Protein AF-R0ESP0-F1 (afdb_monomer_lite)

Radius of gyration: 15.51 Å; chains: 1; bounding box: 35×21×38 Å

Secondary structure (DSSP, 8-state):
-PPPHHHHHHHHHHT-----HHHHHHHHHHHSSS----HHHHHHHHHHHHHHHHHHHHHHHT-GGG--

Foldseek 3Di:
DDDDPVVVVVLVVQLPDDDPPVLVVQVVCVVVHPGDGDPVSVCSVCVSVVVSVVSVVVVCVVPVVVVD

pLDDT: mean 83.08, std 9.87, range [53.03, 96.56]

InterPro domains:
  IPR008502 Prolamin-like domain [PF05617] (14-62)

Structure (mmCIF, N/CA/C/O backbone):
data_AF-R0ESP0-F1
#
_entry.id   AF-R0ESP0-F1
#
loop_
_atom_site.group_PDB
_atom_site.id
_atom_site.type_symbol
_atom_site.label_atom_id
_atom_site.label_alt_id
_atom_site.label_comp_id
_atom_site.label_asym_id
_atom_site.label_entity_id
_atom_site.label_seq_id
_atom_site.pdbx_PDB_ins_code
_atom_site.Cartn_x
_atom_site.Cartn_y
_atom_site.Cartn_z
_atom_site.occupancy
_atom_site.B_iso_or_equiv
_atom_site.auth_seq_id
_atom_site.auth_comp_id
_atom_site.auth_asym_id
_atom_site.auth_atom_id
_atom_site.pdbx_PDB_model_num
ATOM 1 N N . TYR A 1 1 ? 21.514 -5.195 -20.815 1.00 53.03 1 TYR A N 1
ATOM 2 C CA . TYR A 1 1 ? 21.064 -3.801 -20.650 1.00 53.03 1 TYR A CA 1
ATOM 3 C C . TYR A 1 1 ? 20.892 -3.605 -19.156 1.00 53.03 1 TYR A C 1
ATOM 5 O O . TYR A 1 1 ? 20.083 -4.316 -18.578 1.00 53.03 1 TYR A O 1
ATOM 13 N N . SER A 1 2 ? 21.732 -2.797 -18.510 1.00 60.78 2 SER A N 1
ATOM 14 C CA . SER A 1 2 ? 21.566 -2.480 -17.088 1.00 60.78 2 SER A CA 1
ATOM 15 C C . SER A 1 2 ? 20.417 -1.490 -16.958 1.00 60.78 2 SER A C 1
ATOM 17 O O . SER A 1 2 ? 20.385 -0.495 -17.682 1.00 60.78 2 SER A O 1
ATOM 19 N N . VAL A 1 3 ? 19.461 -1.791 -16.088 1.00 63.91 3 VAL A N 1
ATOM 20 C CA . VAL A 1 3 ? 18.425 -0.830 -15.720 1.00 63.91 3 VAL A CA 1
ATOM 21 C C . VAL A 1 3 ? 19.073 0.309 -14.948 1.00 63.91 3 VAL A C 1
ATOM 23 O O . VAL A 1 3 ? 19.949 0.068 -14.122 1.00 63.91 3 VAL A O 1
ATOM 26 N N . ASP A 1 4 ? 18.681 1.542 -15.261 1.00 75.44 4 ASP A N 1
ATOM 27 C CA . ASP A 1 4 ? 19.145 2.705 -14.517 1.00 75.44 4 ASP A CA 1
ATOM 28 C C . ASP A 1 4 ? 18.522 2.687 -13.116 1.00 75.44 4 ASP A C 1
ATOM 30 O O . ASP A 1 4 ? 17.300 2.637 -12.956 1.00 75.44 4 ASP A O 1
ATOM 34 N N . ASP A 1 5 ? 19.367 2.726 -12.089 1.00 70.12 5 ASP A N 1
ATOM 35 C CA . ASP A 1 5 ? 18.923 2.652 -10.696 1.00 70.12 5 ASP A CA 1
ATOM 36 C C . ASP A 1 5 ? 17.979 3.808 -10.324 1.00 70.12 5 ASP A C 1
ATOM 38 O O . ASP A 1 5 ? 17.118 3.644 -9.455 1.00 70.12 5 ASP A O 1
ATOM 42 N N . ASN A 1 6 ? 18.074 4.965 -10.994 1.00 76.31 6 ASN A N 1
ATOM 43 C CA . ASN A 1 6 ? 17.162 6.085 -10.752 1.00 76.31 6 ASN A CA 1
ATOM 44 C C . ASN A 1 6 ? 15.784 5.839 -11.377 1.00 76.31 6 ASN A C 1
ATOM 46 O O . ASN A 1 6 ? 14.776 6.250 -10.804 1.00 76.31 6 ASN A O 1
ATOM 50 N N . GLU A 1 7 ? 15.716 5.139 -12.508 1.00 74.38 7 GLU A N 1
ATOM 51 C CA . GLU A 1 7 ? 14.460 4.718 -13.135 1.00 74.38 7 GLU A CA 1
ATOM 52 C C . GLU A 1 7 ? 13.714 3.689 -12.269 1.00 74.38 7 GLU A C 1
ATOM 54 O O . GLU A 1 7 ? 12.503 3.809 -12.042 1.00 74.38 7 GLU A O 1
ATOM 59 N N . ALA A 1 8 ? 14.437 2.704 -11.727 1.00 72.31 8 ALA A N 1
ATOM 60 C CA . ALA A 1 8 ? 13.877 1.757 -10.766 1.00 72.31 8 ALA A CA 1
ATOM 61 C C . ALA A 1 8 ? 13.406 2.487 -9.498 1.00 72.31 8 ALA A C 1
ATOM 63 O O . ALA A 1 8 ? 12.257 2.337 -9.084 1.00 72.31 8 ALA A O 1
ATOM 64 N N . LYS A 1 9 ? 14.251 3.355 -8.930 1.00 74.25 9 LYS A N 1
ATOM 65 C CA . LYS A 1 9 ? 13.923 4.161 -7.748 1.00 74.25 9 LYS A CA 1
ATOM 66 C C . LYS A 1 9 ? 12.690 5.041 -7.942 1.00 74.25 9 LYS A C 1
ATOM 68 O O . LYS A 1 9 ? 11.815 5.026 -7.088 1.00 74.25 9 LYS A O 1
ATOM 73 N N . SER A 1 10 ? 12.567 5.742 -9.067 1.00 76.19 10 SER A N 1
ATOM 74 C CA . SER A 1 10 ? 11.382 6.555 -9.369 1.00 76.19 10 SER A CA 1
ATOM 75 C C . SER A 1 10 ? 10.101 5.716 -9.428 1.00 76.19 10 SER A C 1
ATOM 77 O O . SER A 1 10 ? 9.030 6.184 -9.033 1.00 76.19 10 SER A O 1
ATOM 79 N N . SER A 1 11 ? 10.197 4.477 -9.916 1.00 70.19 11 SER A N 1
ATOM 80 C CA . SER A 1 11 ? 9.065 3.545 -9.953 1.00 70.19 11 SER A CA 1
ATOM 81 C C . SER A 1 11 ? 8.673 3.100 -8.537 1.00 70.19 11 SER A C 1
ATOM 83 O O . SER A 1 11 ? 7.486 3.054 -8.213 1.00 70.19 11 SER A O 1
ATOM 85 N N . TRP A 1 12 ? 9.656 2.866 -7.661 1.00 74.19 12 TRP A N 1
ATOM 86 C CA . TRP A 1 12 ? 9.438 2.545 -6.246 1.00 74.19 12 TRP A CA 1
ATOM 87 C C . TRP A 1 12 ? 8.890 3.713 -5.431 1.00 74.19 12 TRP A C 1
ATOM 89 O O . TRP A 1 12 ? 7.974 3.514 -4.641 1.00 74.19 12 TRP A O 1
ATOM 99 N N . ASP A 1 13 ? 9.397 4.925 -5.652 1.00 79.38 13 ASP A N 1
ATOM 100 C CA . ASP A 1 13 ? 8.936 6.140 -4.974 1.00 79.38 13 ASP A CA 1
ATOM 101 C C . ASP A 1 13 ? 7.467 6.437 -5.316 1.00 79.38 13 ASP A C 1
ATOM 103 O O . ASP A 1 13 ? 6.701 6.871 -4.458 1.00 79.38 13 ASP A O 1
ATOM 107 N N . THR A 1 14 ? 7.043 6.126 -6.546 1.00 71.62 14 THR A N 1
ATOM 108 C CA . THR A 1 14 ? 5.628 6.200 -6.953 1.00 71.62 14 THR A CA 1
ATOM 109 C C . THR A 1 14 ? 4.776 5.138 -6.253 1.00 71.62 14 THR A C 1
ATOM 111 O O . THR A 1 14 ? 3.606 5.374 -5.970 1.00 71.62 14 THR A O 1
ATOM 114 N N . CYS A 1 15 ? 5.366 3.983 -5.933 1.00 76.00 15 CYS A N 1
ATOM 115 C CA . CYS A 1 15 ? 4.712 2.924 -5.166 1.00 76.00 15 CYS A CA 1
ATOM 116 C C . CYS A 1 15 ? 4.777 3.147 -3.645 1.00 76.00 15 CYS A C 1
ATOM 118 O O . CYS A 1 15 ? 4.259 2.341 -2.869 1.00 76.00 15 CYS A O 1
ATOM 120 N N . LEU A 1 16 ? 5.429 4.221 -3.194 1.00 72.56 16 LEU A N 1
ATOM 121 C CA . LEU A 1 16 ? 5.556 4.573 -1.787 1.00 72.56 16 LEU A CA 1
ATOM 122 C C . LEU A 1 16 ? 4.261 5.256 -1.334 1.00 72.56 16 LEU A C 1
ATOM 124 O O . LEU A 1 16 ? 4.137 6.475 -1.225 1.00 72.56 16 LEU A O 1
ATOM 128 N N . VAL A 1 17 ? 3.259 4.413 -1.120 1.00 69.69 17 VAL A N 1
ATOM 129 C CA . VAL A 1 17 ? 1.893 4.795 -0.777 1.00 69.69 17 VAL A CA 1
ATOM 130 C C . VAL A 1 17 ? 1.823 5.379 0.630 1.00 69.69 17 VAL A C 1
ATOM 132 O O . VAL A 1 17 ? 2.413 4.857 1.578 1.00 69.69 17 VAL A O 1
ATOM 135 N N . LYS A 1 18 ? 0.991 6.413 0.794 1.00 73.12 18 LYS A N 1
ATOM 136 C CA . LYS A 1 18 ? 0.581 6.929 2.104 1.00 73.12 18 LYS A CA 1
ATOM 137 C C . LYS A 1 18 ? -0.895 6.620 2.362 1.00 73.12 18 LYS A C 1
ATOM 139 O O . LYS A 1 18 ? -1.760 7.433 2.054 1.00 73.12 18 LYS A O 1
ATOM 144 N N . ILE A 1 19 ? -1.180 5.467 2.969 1.00 84.44 19 ILE A N 1
ATOM 145 C CA . ILE A 1 19 ? -2.482 5.216 3.607 1.00 84.44 19 ILE A CA 1
ATOM 146 C C . ILE A 1 19 ? -2.662 6.159 4.802 1.00 84.44 19 ILE A C 1
ATOM 148 O O . ILE A 1 19 ? -1.685 6.684 5.348 1.00 84.44 19 ILE A O 1
ATOM 152 N N . SER A 1 20 ? -3.906 6.387 5.233 1.00 85.25 20 SER A N 1
ATOM 153 C CA . SER A 1 20 ? -4.144 7.263 6.384 1.00 85.25 20 SER A CA 1
ATOM 154 C C . SER A 1 20 ? -3.380 6.765 7.625 1.00 85.25 20 SER A C 1
ATOM 156 O O . SER A 1 20 ? -3.292 5.552 7.840 1.00 85.25 20 SER A O 1
ATOM 158 N N . PRO A 1 21 ? -2.862 7.661 8.491 1.00 87.94 21 PRO A N 1
ATOM 159 C CA . PRO A 1 21 ? -2.157 7.251 9.707 1.00 87.94 21 PRO A CA 1
ATOM 160 C C . PRO A 1 21 ? -2.976 6.297 10.583 1.00 87.94 21 PRO A C 1
ATOM 162 O O . PRO A 1 21 ? -2.431 5.374 11.178 1.00 87.94 21 PRO A O 1
ATOM 165 N N . LYS A 1 22 ? -4.302 6.481 10.615 1.00 89.44 22 LYS A N 1
ATOM 166 C CA . LYS A 1 22 ? -5.217 5.567 11.298 1.00 89.44 22 LYS A CA 1
ATOM 167 C C . LYS A 1 22 ? -5.202 4.171 10.672 1.00 89.44 22 LYS A C 1
ATOM 169 O O . LYS A 1 22 ? -5.024 3.204 11.400 1.00 89.44 22 LYS A O 1
ATOM 174 N N . CYS A 1 23 ? -5.347 4.065 9.353 1.00 91.19 23 CYS A N 1
ATOM 175 C CA . CYS A 1 23 ? -5.319 2.772 8.672 1.00 91.19 23 CYS A CA 1
ATOM 176 C C . CYS A 1 23 ? -3.959 2.070 8.841 1.00 91.19 23 CYS A C 1
ATOM 178 O O . CYS A 1 23 ? -3.915 0.867 9.075 1.00 91.19 23 CYS A O 1
ATOM 180 N N . ALA A 1 24 ? -2.850 2.820 8.844 1.00 90.00 24 ALA A N 1
ATOM 181 C CA . ALA A 1 24 ? -1.527 2.267 9.140 1.00 90.00 24 ALA A CA 1
ATOM 182 C C . ALA A 1 24 ? -1.446 1.648 10.547 1.00 90.00 24 ALA A C 1
ATOM 184 O O . ALA A 1 24 ? -0.939 0.538 10.706 1.00 90.00 24 ALA A O 1
ATOM 185 N N . LEU A 1 25 ? -1.973 2.334 11.565 1.00 92.50 25 LEU A N 1
ATOM 186 C CA . LEU A 1 25 ? -2.030 1.806 12.931 1.00 92.50 25 LEU A CA 1
ATOM 187 C C . LEU A 1 25 ? -2.963 0.594 13.044 1.00 92.50 25 LEU A C 1
ATOM 189 O O . LEU A 1 25 ? -2.614 -0.375 13.716 1.00 92.50 25 LEU A O 1
ATOM 193 N N . ASP A 1 26 ? -4.112 0.627 12.365 1.00 93.19 26 ASP A N 1
ATOM 194 C CA . ASP A 1 26 ? -5.065 -0.485 12.342 1.00 93.19 26 ASP A CA 1
ATOM 195 C C . ASP A 1 26 ? -4.407 -1.738 11.721 1.00 93.19 26 ASP A C 1
ATOM 197 O O . ASP A 1 26 ? -4.517 -2.828 12.279 1.00 93.19 26 ASP A O 1
ATOM 201 N N . ILE A 1 27 ? -3.626 -1.592 10.642 1.00 91.88 27 ILE A N 1
ATOM 202 C CA . ILE A 1 27 ? -2.855 -2.695 10.038 1.00 91.88 27 ILE A CA 1
ATOM 203 C C . ILE A 1 27 ? -1.822 -3.259 11.016 1.00 91.88 27 ILE A C 1
ATOM 205 O O . ILE A 1 27 ? -1.739 -4.475 11.171 1.00 91.88 27 ILE A O 1
ATOM 209 N N . ILE A 1 28 ? -1.053 -2.404 11.701 1.00 93.12 28 ILE A N 1
ATOM 210 C CA . ILE A 1 28 ? -0.080 -2.850 12.712 1.00 93.12 28 ILE A CA 1
ATOM 211 C C . ILE A 1 28 ? -0.794 -3.658 13.806 1.00 93.12 28 ILE A C 1
ATOM 213 O O . ILE A 1 28 ? -0.318 -4.723 14.195 1.00 93.12 28 ILE A O 1
ATOM 217 N N . ALA A 1 29 ? -1.957 -3.197 14.267 1.00 94.94 29 ALA A N 1
ATOM 218 C CA . ALA A 1 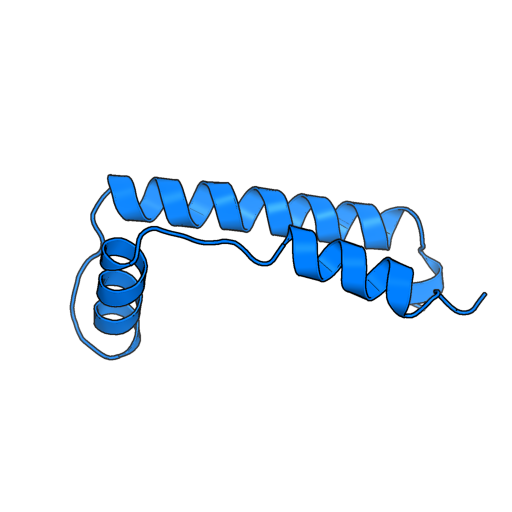29 ? -2.742 -3.894 15.280 1.00 94.94 29 ALA A CA 1
ATOM 219 C C . ALA A 1 29 ? -3.280 -5.256 14.800 1.00 94.94 29 ALA A C 1
ATOM 221 O O . ALA A 1 29 ? -3.379 -6.182 15.605 1.00 94.94 29 ALA A O 1
ATOM 222 N N . VAL A 1 30 ? -3.614 -5.400 13.511 1.00 94.69 30 VAL A N 1
ATOM 223 C CA . VAL A 1 30 ? -4.010 -6.694 12.925 1.00 94.69 30 VAL A CA 1
ATOM 224 C C . VAL A 1 30 ? -2.812 -7.630 12.776 1.00 94.69 30 VAL A C 1
ATOM 226 O O . VAL A 1 30 ? -2.908 -8.793 13.146 1.00 94.69 30 VAL A O 1
ATOM 229 N N . VAL A 1 31 ? -1.678 -7.141 12.268 1.00 94.62 31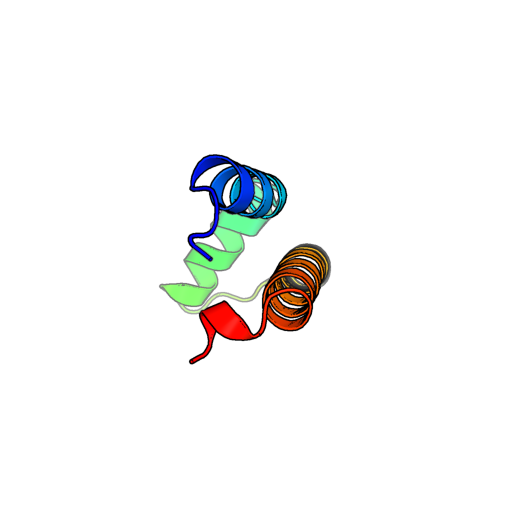 VAL A N 1
ATOM 230 C CA . VAL A 1 31 ? -0.486 -7.969 12.010 1.00 94.62 31 VAL A CA 1
ATOM 231 C C . VAL A 1 31 ? 0.155 -8.470 13.304 1.00 94.62 31 VAL A C 1
ATOM 233 O O . VAL A 1 31 ? 0.572 -9.624 13.379 1.00 94.62 31 VAL A O 1
ATOM 236 N N . PHE A 1 32 ? 0.248 -7.612 14.321 1.00 96.56 32 PHE A N 1
ATOM 237 C CA . PHE A 1 32 ? 0.935 -7.916 15.583 1.00 96.56 32 PHE A CA 1
ATOM 238 C C . PHE A 1 32 ? -0.018 -8.209 16.747 1.00 96.56 32 PHE A C 1
ATOM 240 O O . PHE A 1 32 ? 0.423 -8.354 17.887 1.00 96.56 32 PHE A O 1
ATOM 247 N N . GLY A 1 33 ? -1.320 -8.282 16.483 1.00 92.94 33 GLY A N 1
ATOM 248 C CA . GLY A 1 33 ? -2.343 -8.480 17.499 1.00 92.94 33 GLY A CA 1
ATOM 249 C C . GLY A 1 33 ? -3.490 -9.343 16.993 1.00 92.94 33 GLY A C 1
ATOM 250 O O . GLY A 1 33 ? -3.325 -10.187 16.122 1.00 92.94 33 GLY A O 1
ATOM 251 N N . ASN A 1 34 ? -4.667 -9.144 17.580 1.00 93.50 34 ASN A N 1
ATOM 252 C CA . ASN A 1 34 ? -5.899 -9.833 17.197 1.00 93.50 34 ASN A CA 1
ATOM 253 C C . ASN A 1 34 ? -7.008 -8.807 16.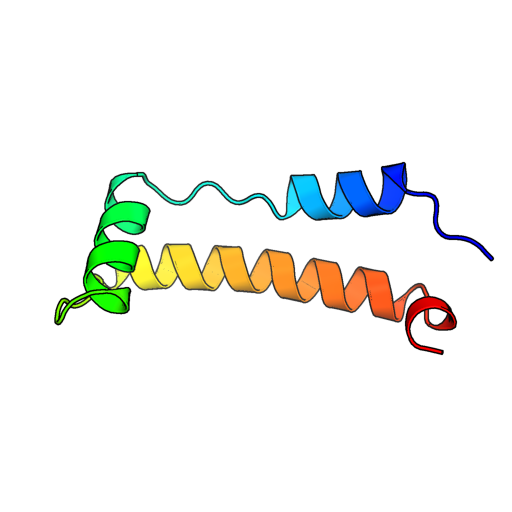930 1.00 93.50 34 ASN A C 1
ATOM 255 O O . ASN A 1 34 ? -8.090 -8.860 17.515 1.00 93.50 34 ASN A O 1
ATOM 259 N N . ALA A 1 35 ? -6.674 -7.792 16.135 1.00 94.75 35 ALA A N 1
ATOM 260 C CA . ALA A 1 35 ? -7.603 -6.753 15.717 1.00 94.75 35 ALA A CA 1
ATOM 261 C C . ALA A 1 35 ? -8.210 -7.075 14.341 1.00 94.75 35 ALA A C 1
ATOM 263 O O . ALA A 1 35 ? -7.806 -8.015 13.658 1.00 94.75 35 ALA A O 1
ATOM 264 N N . THR A 1 36 ? -9.155 -6.243 13.912 1.00 94.06 36 THR A N 1
ATOM 265 C CA . THR A 1 36 ? -9.748 -6.270 12.569 1.00 94.06 36 THR A CA 1
ATOM 266 C C . THR A 1 36 ? -9.600 -4.902 11.915 1.00 94.06 36 THR A C 1
ATOM 268 O O . THR A 1 36 ? -9.715 -3.885 12.601 1.00 94.06 36 THR A O 1
ATOM 271 N N . ILE A 1 37 ? -9.407 -4.857 10.597 1.00 93.94 37 ILE A N 1
ATOM 272 C CA . ILE A 1 37 ? -9.440 -3.596 9.844 1.00 93.94 37 ILE A CA 1
ATOM 273 C C . ILE A 1 37 ? -10.877 -3.243 9.459 1.00 93.94 37 ILE A C 1
ATOM 275 O O . ILE A 1 37 ? -11.715 -4.126 9.283 1.00 93.94 37 ILE A O 1
ATOM 279 N N . THR A 1 38 ? -11.167 -1.952 9.312 1.00 94.44 38 THR A N 1
ATOM 280 C CA . THR A 1 38 ? -12.450 -1.508 8.754 1.00 94.44 38 THR A CA 1
ATOM 281 C C . THR A 1 38 ? -12.486 -1.739 7.244 1.00 94.44 38 THR A C 1
ATOM 283 O O . THR A 1 38 ? -11.447 -1.671 6.587 1.00 94.44 38 THR A O 1
ATOM 286 N N . ASP A 1 39 ? -13.680 -1.911 6.672 1.00 94.44 39 ASP A N 1
ATOM 287 C CA . ASP A 1 39 ? -13.869 -1.996 5.215 1.00 94.44 39 ASP A CA 1
ATOM 288 C C . ASP A 1 39 ? -13.231 -0.817 4.471 1.00 94.44 39 ASP A C 1
ATOM 290 O O . ASP A 1 39 ? -12.611 -1.008 3.430 1.00 94.44 39 ASP A O 1
ATOM 294 N N . SER A 1 40 ? -13.311 0.395 5.030 1.00 91.44 40 SER A N 1
ATOM 295 C CA . SER A 1 40 ? -12.680 1.578 4.437 1.00 91.44 40 SER A CA 1
ATOM 296 C C . SER A 1 40 ? -11.153 1.461 4.389 1.00 91.44 40 SER A C 1
ATOM 298 O O . SER A 1 40 ? -10.553 1.718 3.356 1.00 91.44 40 SER A O 1
ATOM 300 N N . CYS A 1 41 ? -10.519 1.022 5.483 1.00 92.38 41 CYS A N 1
ATOM 301 C CA . CYS A 1 41 ? -9.072 0.820 5.524 1.00 92.38 41 CYS A CA 1
ATOM 302 C C . CYS A 1 41 ? -8.648 -0.347 4.624 1.00 92.38 41 CYS A C 1
ATOM 304 O O . CYS A 1 41 ? -7.611 -0.274 3.974 1.00 92.38 41 CYS A O 1
ATOM 306 N N . CYS A 1 42 ? -9.468 -1.397 4.533 1.00 92.12 42 CYS A N 1
ATOM 307 C CA . CYS A 1 42 ? -9.257 -2.493 3.595 1.00 92.12 42 CYS A CA 1
ATOM 308 C C . CYS A 1 42 ? -9.282 -1.999 2.147 1.00 92.12 42 CYS A C 1
ATOM 310 O O . CYS A 1 42 ? -8.375 -2.309 1.383 1.00 92.12 42 CYS A O 1
ATOM 312 N N . HIS A 1 43 ? -10.284 -1.197 1.783 1.00 90.56 43 HIS A N 1
ATOM 313 C CA . HIS A 1 43 ? -10.392 -0.617 0.450 1.00 90.56 43 HIS A CA 1
ATOM 314 C C . HIS A 1 43 ? -9.180 0.258 0.120 1.00 90.56 43 HIS A C 1
ATOM 316 O O . HIS A 1 43 ? -8.570 0.065 -0.929 1.00 90.56 43 HIS A O 1
ATOM 322 N N . ASP A 1 44 ? -8.793 1.157 1.030 1.00 86.44 44 ASP A N 1
ATOM 323 C CA . ASP A 1 44 ? -7.605 1.997 0.867 1.00 86.44 44 ASP A CA 1
ATOM 324 C C . ASP A 1 44 ? -6.348 1.131 0.692 1.00 86.44 44 ASP A C 1
ATOM 326 O O . ASP A 1 44 ? -5.592 1.306 -0.257 1.00 86.44 44 ASP A O 1
ATOM 330 N N . LEU A 1 45 ? -6.149 0.128 1.550 1.00 86.75 45 LEU A N 1
ATOM 331 C CA . LEU A 1 45 ? -4.994 -0.765 1.477 1.00 86.75 45 LEU A CA 1
ATOM 332 C C . LEU A 1 45 ? -4.945 -1.556 0.160 1.00 86.75 45 LEU A C 1
ATOM 334 O O . LEU A 1 45 ? -3.894 -1.641 -0.475 1.00 86.75 45 LEU A O 1
ATOM 338 N N . VAL A 1 46 ? -6.071 -2.146 -0.247 1.00 89.00 46 VAL A N 1
ATOM 339 C CA . VAL A 1 46 ? -6.171 -2.974 -1.455 1.00 89.00 46 VAL A CA 1
ATOM 340 C C . VAL A 1 46 ? -6.002 -2.131 -2.710 1.00 89.00 46 VAL A C 1
ATOM 342 O O . VAL A 1 46 ? -5.279 -2.546 -3.615 1.00 89.00 46 VAL A O 1
ATOM 345 N N . GLN A 1 47 ? -6.644 -0.964 -2.782 1.00 85.62 47 GLN A N 1
ATOM 346 C CA . GLN A 1 47 ? -6.540 -0.080 -3.938 1.00 85.62 47 GLN A CA 1
ATOM 347 C C . GLN A 1 47 ? -5.087 0.338 -4.160 1.00 85.62 47 GLN A C 1
ATOM 349 O O . GLN A 1 47 ? -4.557 0.186 -5.262 1.00 85.62 47 GLN A O 1
ATOM 354 N N . GLU A 1 48 ? -4.430 0.798 -3.103 1.00 82.38 48 GLU A N 1
ATOM 355 C CA . GLU A 1 48 ? -3.056 1.265 -3.193 1.00 82.38 48 GLU A CA 1
ATOM 356 C C . GLU A 1 48 ? -2.076 0.118 -3.482 1.00 82.38 48 GLU A C 1
ATOM 358 O O . GLU A 1 48 ? -1.219 0.228 -4.364 1.00 82.38 48 GLU A O 1
ATOM 363 N N . GLY A 1 49 ? -2.245 -1.027 -2.809 1.00 83.06 49 GLY A N 1
ATOM 364 C CA . GLY A 1 49 ? -1.444 -2.224 -3.058 1.00 83.06 49 GLY A CA 1
ATOM 365 C C . GLY A 1 49 ? -1.581 -2.730 -4.495 1.00 83.06 49 GLY A C 1
ATOM 366 O O . GLY A 1 49 ? -0.581 -3.071 -5.128 1.00 83.06 49 GLY A O 1
ATOM 367 N N . LYS A 1 50 ? -2.801 -2.718 -5.047 1.00 86.50 50 LYS A N 1
ATOM 368 C CA . LYS A 1 50 ? -3.071 -3.128 -6.429 1.00 86.50 50 LYS A CA 1
ATOM 369 C C . LYS A 1 50 ? -2.392 -2.205 -7.437 1.00 86.50 50 LYS A C 1
ATOM 371 O O . LYS A 1 50 ? -1.757 -2.704 -8.360 1.00 86.50 50 LYS A O 1
ATOM 376 N N . VAL A 1 51 ? -2.498 -0.884 -7.272 1.00 83.44 51 VAL A N 1
ATOM 377 C CA . VAL A 1 51 ? -1.864 0.085 -8.187 1.00 83.44 51 VAL A CA 1
ATOM 378 C C . VAL A 1 51 ? -0.351 -0.125 -8.239 1.00 83.44 51 VAL A C 1
ATOM 380 O O . VAL A 1 51 ? 0.231 -0.174 -9.326 1.00 83.44 51 VAL A O 1
ATOM 383 N N . CYS A 1 52 ? 0.280 -0.312 -7.080 1.00 84.69 52 CYS A N 1
ATOM 384 C CA . CYS A 1 52 ? 1.719 -0.550 -6.992 1.00 84.69 52 CYS A CA 1
ATOM 385 C C . CYS A 1 52 ? 2.116 -1.888 -7.617 1.00 84.69 52 CYS A C 1
ATOM 387 O O . CYS A 1 52 ? 3.056 -1.952 -8.408 1.00 84.69 52 CYS A O 1
ATOM 389 N N . HIS A 1 53 ? 1.375 -2.952 -7.301 1.00 85.00 53 HIS A N 1
ATOM 390 C CA . HIS A 1 53 ? 1.612 -4.279 -7.856 1.00 85.00 53 HIS A CA 1
ATOM 391 C C . HIS A 1 53 ? 1.482 -4.281 -9.385 1.00 85.00 53 HIS A C 1
ATOM 393 O O . HIS A 1 53 ? 2.382 -4.749 -10.077 1.00 85.00 53 HIS A O 1
ATOM 399 N N . ASP A 1 54 ? 0.409 -3.704 -9.928 1.00 87.50 54 ASP A N 1
ATOM 400 C CA . ASP A 1 54 ? 0.190 -3.618 -11.375 1.00 87.50 54 ASP A CA 1
ATOM 401 C C . ASP A 1 54 ? 1.292 -2.798 -12.065 1.00 87.50 54 ASP A C 1
ATOM 403 O O . ASP A 1 54 ? 1.783 -3.183 -13.129 1.00 87.50 54 ASP A O 1
ATOM 407 N N . THR A 1 55 ? 1.728 -1.699 -11.439 1.00 83.25 55 THR A N 1
ATOM 408 C CA . THR A 1 55 ? 2.835 -0.865 -11.935 1.00 83.25 55 THR A CA 1
ATOM 409 C C . THR A 1 55 ? 4.147 -1.643 -11.969 1.00 83.25 55 THR A C 1
ATOM 411 O O . THR A 1 55 ? 4.850 -1.613 -12.981 1.00 83.25 55 THR A O 1
ATOM 414 N N . LEU A 1 56 ? 4.458 -2.389 -10.905 1.00 82.94 56 LEU A N 1
ATOM 415 C CA . LEU A 1 56 ? 5.654 -3.222 -10.832 1.00 82.94 56 LEU A CA 1
ATOM 416 C C . LEU A 1 56 ? 5.635 -4.339 -11.880 1.00 82.94 56 LEU A C 1
ATOM 418 O O . LEU A 1 56 ? 6.610 -4.525 -12.606 1.00 82.94 56 LEU A O 1
ATOM 422 N N . ILE A 1 57 ? 4.525 -5.071 -11.984 1.00 86.00 57 ILE A N 1
ATOM 423 C CA . ILE A 1 57 ? 4.391 -6.152 -12.963 1.00 86.00 57 ILE A CA 1
ATOM 424 C C . ILE A 1 57 ? 4.556 -5.612 -14.380 1.00 86.00 57 ILE A C 1
ATOM 426 O O . ILE A 1 57 ? 5.272 -6.217 -15.175 1.00 86.00 57 ILE A O 1
ATOM 4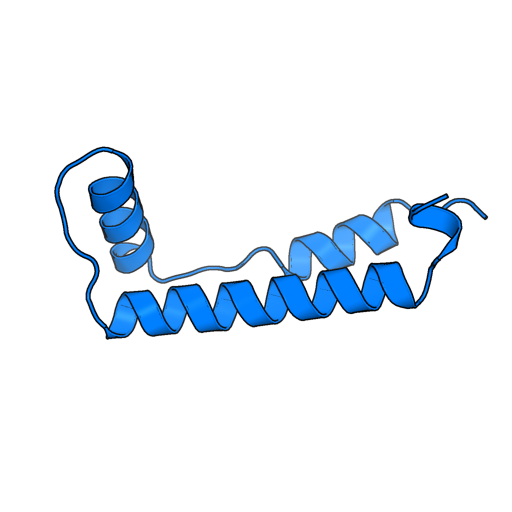30 N N . LYS A 1 58 ? 3.971 -4.451 -14.690 1.00 86.00 58 LYS A N 1
ATOM 431 C CA . LYS A 1 58 ? 4.154 -3.801 -15.989 1.00 86.00 58 LYS A CA 1
ATOM 432 C C . LYS A 1 58 ? 5.613 -3.408 -16.234 1.00 86.00 58 LYS A C 1
ATOM 434 O O . LYS A 1 58 ? 6.157 -3.727 -17.283 1.00 86.00 58 LYS A O 1
ATOM 439 N N . TYR A 1 59 ? 6.263 -2.787 -15.250 1.00 83.12 59 TYR A N 1
ATOM 440 C CA . TYR A 1 59 ? 7.674 -2.401 -15.328 1.00 83.12 59 TYR A CA 1
ATOM 441 C C . TYR A 1 59 ? 8.592 -3.593 -15.643 1.00 83.12 59 TYR A C 1
ATOM 443 O O . TYR A 1 59 ? 9.516 -3.475 -16.452 1.00 83.12 59 TYR A O 1
ATOM 451 N N . ILE A 1 60 ? 8.331 -4.734 -15.000 1.00 84.44 60 ILE A N 1
ATOM 452 C CA . ILE A 1 60 ? 9.061 -5.987 -15.199 1.00 84.44 60 ILE A CA 1
ATOM 453 C C . ILE A 1 60 ? 8.729 -6.606 -16.566 1.00 84.44 60 ILE A C 1
ATOM 455 O O . ILE A 1 60 ? 9.635 -7.029 -17.281 1.00 84.44 60 ILE A O 1
ATOM 459 N N . ALA A 1 61 ? 7.452 -6.628 -16.961 1.00 85.62 61 ALA A N 1
ATOM 460 C CA . ALA A 1 61 ? 7.008 -7.164 -18.248 1.00 85.62 61 ALA A CA 1
ATOM 461 C C . ALA A 1 61 ? 7.599 -6.397 -19.443 1.00 85.62 61 ALA A C 1
ATOM 463 O O . ALA A 1 61 ? 7.984 -7.013 -20.436 1.00 85.62 61 ALA A O 1
ATOM 464 N N . ASP A 1 62 ? 7.737 -5.075 -19.321 1.00 85.94 62 ASP A N 1
ATOM 465 C CA . ASP A 1 62 ? 8.359 -4.215 -20.335 1.00 85.94 62 ASP A CA 1
ATOM 466 C C . ASP A 1 62 ? 9.892 -4.403 -20.399 1.00 85.94 62 ASP A C 1
ATOM 468 O O . ASP A 1 62 ? 10.539 -3.997 -21.367 1.00 85.94 62 ASP A O 1
ATOM 472 N N . ARG A 1 63 ? 10.494 -5.044 -19.385 1.00 84.00 63 ARG A N 1
ATOM 473 C CA . ARG A 1 63 ? 11.939 -5.305 -19.277 1.00 84.00 63 ARG A CA 1
ATOM 474 C C . ARG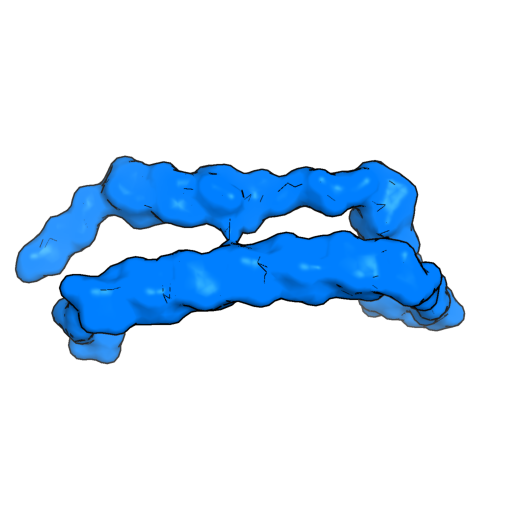 A 1 63 ? 12.218 -6.773 -18.924 1.00 84.00 63 ARG A C 1
ATOM 476 O O . ARG A 1 63 ? 12.775 -7.055 -17.863 1.00 84.00 63 ARG A O 1
ATOM 483 N N . PRO A 1 64 ? 11.932 -7.725 -19.830 1.00 80.25 64 PRO A N 1
ATOM 484 C CA . PRO A 1 64 ? 12.067 -9.160 -19.557 1.00 80.25 64 PRO A CA 1
ATOM 485 C C . PRO A 1 64 ? 13.496 -9.593 -19.189 1.00 80.25 64 PRO A C 1
ATOM 487 O O . PRO A 1 64 ? 13.681 -10.604 -18.519 1.00 80.25 64 PRO A O 1
ATOM 490 N N . ALA A 1 65 ? 14.509 -8.801 -19.557 1.00 82.81 65 ALA A N 1
ATOM 491 C CA . ALA A 1 65 ? 15.898 -9.015 -19.150 1.00 82.81 65 ALA A CA 1
ATOM 492 C C . ALA A 1 65 ? 16.145 -8.876 -17.630 1.00 82.81 65 ALA A C 1
ATOM 494 O O . ALA A 1 65 ? 17.215 -9.256 -17.174 1.00 82.81 65 ALA A O 1
ATOM 495 N N . LEU A 1 66 ? 15.195 -8.337 -16.854 1.00 71.31 66 LEU A N 1
ATOM 496 C CA . LEU A 1 66 ? 15.262 -8.268 -15.387 1.00 71.31 66 LEU A CA 1
ATOM 497 C C . LEU A 1 66 ? 14.896 -9.583 -14.684 1.00 71.31 66 LEU A C 1
AT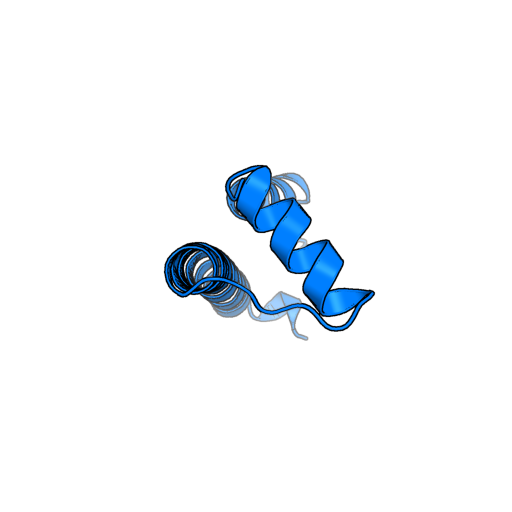OM 499 O O . LEU A 1 66 ? 15.152 -9.720 -13.492 1.00 71.31 66 LEU A O 1
ATOM 503 N N . ILE A 1 67 ? 14.253 -10.513 -15.395 1.00 67.62 67 ILE A N 1
ATOM 504 C CA . ILE A 1 67 ? 13.763 -11.791 -14.848 1.00 67.62 67 ILE A CA 1
ATOM 505 C C . ILE A 1 67 ? 14.713 -12.951 -15.209 1.00 67.62 67 ILE A C 1
ATOM 507 O O . ILE A 1 67 ? 14.516 -14.073 -14.749 1.00 67.62 67 ILE A O 1
ATOM 511 N N . ALA A 1 68 ? 15.711 -12.697 -16.061 1.00 57.81 68 ALA A N 1
ATOM 512 C CA . ALA A 1 68 ? 16.586 -13.708 -16.656 1.00 57.81 68 ALA A CA 1
ATOM 513 C C . ALA A 1 68 ? 17.856 -13.973 -15.837 1.00 57.81 68 ALA A C 1
ATOM 515 O O . ALA A 1 68 ? 18.457 -12.994 -15.339 1.00 57.81 68 ALA A O 1
#

Sequence (68 aa):
YSVDDNEAKSSWDTCLVKISPKCALDIIAVVFGNATITDSCCHDLVQEGKVCHDTLIKYIADRPALIA

Organism: NCBI:txid81985